Protein AF-A0A8S2EMP1-F1 (afdb_monomer)

Organism: NCBI:txid1234261

Foldseek 3Di:
DVVVCVLCVLLVVLQVLLVVLLLLLLLLLLVLLVVAPQPDAADPDPVCVVPVDPPPVCVLVVLLVVLVVVVVVVCVVCVPCNSVLSSQLSNLLSVLSNVSSVCSNVDHGHQNDPPDDWPQPDDSSVSSVCVSVPNTDGRSRDDDDSSVSNSVSSVVSVVVPD

Mean predicted aligned error: 8.49 Å

InterPro domains:
  IPR045221 Sphingomyelin synthase-like [PTHR21290] (8-156)

Sequence (162 aa):
MLIHVQKYLPLALSFVFFLVTLYINSLVQVIADRHSPNQLPPLPDIGHKILPYWTYFPINNYILFIIFISVIVRYIFQSNIRLIVFRRWFFIQGLMFCMRSISIYITALSIPLPGCNTTALGSPEVEAFYIMITVHSTCGDVMFSGHTVTSMSLIFSRLFET

Nearest PDB structures (foldseek):
  8xmj-assembly1_B  TM=2.804E-01  e=5.613E+00  Homo sapiens

pLDDT: mean 78.38, std 9.84, range [45.69, 94.75]

Solvent-accessible surface area (backbone atoms only — not comparable to full-atom values): 9150 Å² total; per-residue (Å²): 112,67,73,60,50,65,67,47,47,62,36,52,52,21,45,52,46,21,54,52,25,43,43,51,29,26,34,39,34,52,52,32,37,72,68,31,51,87,84,50,74,50,76,94,43,70,64,50,72,76,48,77,76,84,75,74,66,65,58,61,56,52,51,47,48,56,52,51,52,54,50,53,54,47,58,69,74,42,73,92,51,50,69,61,53,51,25,50,37,29,40,46,40,18,51,50,30,44,54,46,30,53,50,47,68,74,48,88,53,44,56,73,58,91,85,70,75,62,63,66,80,70,58,58,74,60,37,11,52,36,35,61,72,66,75,40,53,70,55,39,66,77,87,74,55,74,65,54,51,55,50,48,30,56,53,54,60,56,67,79,73,118

Structure (mmCIF, N/CA/C/O backbone):
data_AF-A0A8S2EMP1-F1
#
_entry.id   AF-A0A8S2EMP1-F1
#
loop_
_atom_site.group_PDB
_atom_site.id
_atom_site.type_symbol
_atom_site.label_atom_id
_atom_site.label_alt_id
_atom_site.label_comp_id
_atom_site.label_asym_id
_atom_site.label_entity_id
_atom_site.label_seq_id
_atom_site.pdbx_PDB_ins_code
_atom_site.Cartn_x
_atom_site.Cartn_y
_atom_site.Cartn_z
_atom_site.occupancy
_atom_site.B_iso_or_equiv
_atom_site.auth_seq_id
_atom_site.auth_comp_id
_atom_site.auth_asym_id
_atom_site.auth_atom_id
_atom_site.pdbx_PDB_model_num
ATOM 1 N N . MET A 1 1 ? -30.107 -9.883 15.421 1.00 59.50 1 MET A N 1
ATOM 2 C CA . MET A 1 1 ? -29.216 -10.291 14.309 1.00 59.50 1 MET A CA 1
ATOM 3 C C . MET A 1 1 ? -28.866 -9.117 13.387 1.00 59.50 1 MET A C 1
ATOM 5 O O . MET A 1 1 ? -27.686 -8.832 13.235 1.00 59.50 1 MET A O 1
ATOM 9 N N . LEU A 1 2 ? -29.848 -8.365 12.868 1.00 66.75 2 LEU A N 1
ATOM 10 C CA . LEU A 1 2 ? -29.627 -7.221 11.957 1.00 66.75 2 LEU A CA 1
ATOM 11 C C . LEU A 1 2 ? -28.702 -6.112 12.508 1.00 66.75 2 LEU A C 1
ATOM 13 O O . LEU A 1 2 ? -27.831 -5.630 11.792 1.00 66.75 2 LEU A O 1
ATOM 17 N N . ILE A 1 3 ? -28.810 -5.784 13.801 1.00 66.69 3 ILE A N 1
ATOM 18 C CA . ILE A 1 3 ? -27.988 -4.744 14.454 1.00 66.69 3 ILE A CA 1
ATOM 19 C C . ILE A 1 3 ? -26.499 -5.141 14.513 1.00 66.69 3 ILE A C 1
ATOM 21 O O . ILE A 1 3 ? -25.613 -4.298 14.390 1.00 66.69 3 ILE A O 1
ATOM 25 N N . HIS A 1 4 ? -26.198 -6.436 14.668 1.00 65.62 4 HIS A N 1
ATOM 26 C CA . HIS A 1 4 ? -24.818 -6.931 14.617 1.00 65.62 4 HIS A CA 1
ATOM 27 C C . HIS A 1 4 ? -24.263 -6.874 13.193 1.00 65.62 4 HIS A C 1
ATOM 29 O O . HIS A 1 4 ? -23.147 -6.401 13.001 1.00 65.62 4 HIS A O 1
ATOM 35 N N . VAL A 1 5 ? -25.054 -7.268 12.191 1.00 70.81 5 VAL A N 1
ATOM 36 C CA . VAL A 1 5 ? -24.644 -7.208 10.780 1.00 70.81 5 VAL A CA 1
ATOM 37 C C . VAL A 1 5 ? -24.333 -5.768 10.355 1.00 70.81 5 VAL A C 1
ATOM 39 O O . VAL A 1 5 ? -23.273 -5.525 9.786 1.00 70.81 5 VAL A O 1
ATOM 42 N N . GLN A 1 6 ? -25.168 -4.788 10.721 1.00 74.62 6 GLN A N 1
ATOM 43 C CA . GLN A 1 6 ? -24.912 -3.367 10.434 1.00 74.62 6 GLN A CA 1
ATOM 44 C C . GLN A 1 6 ? -23.621 -2.829 11.072 1.00 74.62 6 GLN A C 1
ATOM 46 O O . GLN A 1 6 ? -22.991 -1.932 10.513 1.00 74.62 6 GLN A O 1
ATOM 51 N N . LYS A 1 7 ? -23.193 -3.378 12.216 1.00 77.12 7 LYS A N 1
ATOM 52 C CA . LYS A 1 7 ? -21.963 -2.955 12.899 1.00 77.12 7 LYS A CA 1
ATOM 53 C C . LYS A 1 7 ? -20.695 -3.422 12.173 1.00 77.12 7 LYS A C 1
ATOM 55 O O . LYS A 1 7 ? -19.718 -2.677 12.131 1.00 77.12 7 LYS A O 1
ATOM 60 N N . TYR A 1 8 ? -20.706 -4.629 11.600 1.00 82.62 8 TYR A N 1
ATOM 61 C CA . TYR A 1 8 ? -19.538 -5.226 10.931 1.00 82.62 8 TYR A CA 1
ATOM 62 C C . TYR A 1 8 ? -19.508 -5.003 9.416 1.00 82.62 8 TYR A C 1
ATOM 64 O O . TYR A 1 8 ? -18.430 -5.005 8.827 1.00 82.62 8 TYR A O 1
ATOM 72 N N . LEU A 1 9 ? -20.656 -4.748 8.786 1.00 87.06 9 LEU A N 1
ATOM 73 C CA . LEU A 1 9 ? -20.754 -4.472 7.353 1.00 87.06 9 LEU A CA 1
ATOM 74 C C . LEU A 1 9 ? -19.778 -3.386 6.853 1.00 87.06 9 LEU A C 1
ATOM 76 O O . LEU A 1 9 ? -19.049 -3.653 5.900 1.00 87.06 9 LEU A O 1
ATOM 80 N N . PRO A 1 10 ? -19.677 -2.193 7.473 1.00 87.06 10 PRO A N 1
ATOM 81 C CA . PRO A 1 10 ? -18.774 -1.163 6.968 1.00 87.06 10 PRO A CA 1
ATOM 82 C C . PRO A 1 10 ? -17.295 -1.540 7.137 1.00 87.06 10 PRO A C 1
ATOM 84 O O . PRO A 1 10 ? -16.469 -1.105 6.346 1.00 87.06 10 PRO A O 1
ATOM 87 N N . LEU A 1 11 ? -16.953 -2.369 8.130 1.00 88.19 11 LEU A N 1
ATOM 88 C CA . LEU A 1 11 ? -15.602 -2.916 8.271 1.00 88.19 11 LEU A CA 1
ATOM 89 C C . LEU A 1 11 ? -15.289 -3.895 7.134 1.00 88.19 11 LEU A C 1
ATOM 91 O O . LEU A 1 11 ? -14.230 -3.787 6.523 1.00 88.19 11 LEU A O 1
ATOM 95 N N . ALA A 1 12 ? -16.215 -4.809 6.832 1.00 89.50 12 ALA A N 1
ATOM 96 C CA . ALA A 1 12 ? -16.061 -5.763 5.738 1.00 89.50 12 ALA A CA 1
ATOM 97 C C . ALA A 1 12 ? -15.906 -5.046 4.387 1.00 89.50 12 ALA A C 1
ATOM 99 O O . ALA A 1 12 ? -15.013 -5.384 3.617 1.00 89.50 12 ALA A O 1
ATOM 100 N N . LEU A 1 13 ? -16.704 -4.003 4.134 1.00 92.25 13 LEU A N 1
ATOM 101 C CA . LEU A 1 13 ? -16.591 -3.188 2.922 1.00 92.25 13 LEU A CA 1
ATOM 102 C C . LEU A 1 13 ? -15.232 -2.484 2.820 1.00 92.25 13 LEU A C 1
ATOM 104 O O . LEU A 1 13 ? -14.595 -2.549 1.772 1.00 92.25 13 LEU A O 1
ATOM 108 N N . SER A 1 14 ? -14.754 -1.850 3.898 1.00 91.12 14 SER A N 1
ATOM 109 C CA . SER A 1 14 ? -13.428 -1.216 3.902 1.00 91.12 14 SER A CA 1
ATOM 110 C C . SER A 1 14 ? -12.298 -2.228 3.709 1.00 91.12 14 SER A C 1
ATOM 112 O O . SER A 1 14 ? -11.322 -1.921 3.032 1.00 91.12 14 SER A O 1
ATOM 114 N N . PHE A 1 15 ? -12.432 -3.434 4.263 1.00 91.44 15 PHE A N 1
ATOM 115 C CA . PHE A 1 15 ? -11.457 -4.505 4.085 1.00 91.44 15 PHE A CA 1
ATOM 116 C C . PHE A 1 15 ? -11.421 -5.028 2.644 1.00 91.44 15 PHE A C 1
ATOM 118 O O . PHE A 1 15 ? -10.346 -5.155 2.067 1.00 91.44 15 PHE A O 1
ATOM 125 N N . VAL A 1 16 ? -12.583 -5.265 2.029 1.00 94.12 16 VAL A N 1
ATOM 126 C CA . VAL A 1 16 ? -12.668 -5.662 0.613 1.00 94.12 16 VAL A CA 1
ATOM 127 C C . VAL A 1 16 ? -12.098 -4.566 -0.286 1.00 94.12 16 VAL A C 1
ATOM 129 O O . VAL A 1 16 ? -11.306 -4.864 -1.174 1.00 94.12 16 VAL A O 1
ATOM 132 N N . PHE A 1 17 ? -12.432 -3.298 -0.028 1.00 94.25 17 PHE A N 1
ATOM 133 C CA . PHE A 1 17 ? -11.862 -2.162 -0.755 1.00 94.25 17 PHE A CA 1
ATOM 134 C C . PHE A 1 17 ? -10.330 -2.139 -0.666 1.00 94.25 17 PHE A C 1
ATOM 136 O O . PHE A 1 17 ? -9.647 -2.024 -1.684 1.00 94.25 17 PHE A O 1
ATOM 143 N N . PHE A 1 18 ? -9.785 -2.320 0.537 1.00 93.12 18 PHE A N 1
ATOM 144 C CA . PHE A 1 18 ? -8.349 -2.449 0.748 1.00 93.12 18 PHE A CA 1
ATOM 145 C C . PHE A 1 18 ? -7.739 -3.595 -0.076 1.00 93.12 18 PHE A C 1
ATOM 147 O O . PHE A 1 18 ? -6.785 -3.357 -0.806 1.00 93.12 18 PHE A O 1
ATOM 154 N N . LEU A 1 19 ? -8.302 -4.806 -0.030 1.00 93.69 19 LEU A N 1
ATOM 155 C CA . LEU A 1 19 ? -7.773 -5.945 -0.792 1.00 93.69 19 LEU A CA 1
ATOM 156 C C . LEU A 1 19 ? -7.807 -5.712 -2.307 1.00 93.69 19 LEU A C 1
ATOM 158 O O . LEU A 1 19 ? -6.837 -6.011 -2.999 1.00 93.69 19 LEU A O 1
ATOM 162 N N . VAL A 1 20 ? -8.902 -5.148 -2.821 1.00 94.75 20 VAL A N 1
ATOM 163 C CA . VAL A 1 20 ? -9.045 -4.842 -4.251 1.00 94.75 20 VAL A CA 1
ATOM 164 C C . VAL A 1 20 ? -8.008 -3.810 -4.687 1.00 94.75 20 VAL A C 1
ATOM 166 O O . VAL A 1 20 ? -7.295 -4.027 -5.663 1.00 94.75 20 VAL A O 1
ATOM 169 N N . THR A 1 21 ? -7.884 -2.702 -3.953 1.00 93.69 21 THR A N 1
ATOM 170 C CA . THR A 1 21 ? -6.893 -1.656 -4.265 1.00 93.69 21 THR A CA 1
ATOM 171 C C . THR A 1 21 ? -5.456 -2.147 -4.114 1.00 93.69 21 THR A C 1
ATOM 173 O O . THR A 1 21 ? -4.607 -1.767 -4.914 1.00 93.69 21 THR A O 1
ATOM 176 N N . LEU A 1 22 ? -5.181 -3.030 -3.151 1.00 91.56 22 LEU A N 1
ATOM 177 C CA . LEU A 1 22 ? -3.875 -3.656 -2.980 1.00 91.56 22 LEU A CA 1
ATOM 178 C C . LEU A 1 22 ? -3.519 -4.547 -4.179 1.00 91.56 22 LEU A C 1
ATOM 180 O O . LEU A 1 22 ? -2.409 -4.454 -4.695 1.00 91.56 22 LEU A O 1
ATOM 184 N N . TYR A 1 23 ? -4.463 -5.359 -4.658 1.00 92.94 23 TYR A N 1
ATOM 185 C CA . TYR A 1 23 ? -4.260 -6.187 -5.846 1.00 92.94 23 TYR A CA 1
ATOM 186 C C . TYR A 1 23 ? -4.052 -5.343 -7.112 1.00 92.94 23 TYR A C 1
ATOM 188 O O . TYR A 1 23 ? -3.106 -5.588 -7.859 1.00 92.94 23 TYR A O 1
ATOM 196 N N . ILE A 1 24 ? -4.878 -4.309 -7.325 1.00 92.69 24 ILE A N 1
ATOM 197 C CA . ILE A 1 24 ? -4.704 -3.355 -8.436 1.00 92.69 24 ILE A CA 1
ATOM 198 C C . ILE A 1 24 ? -3.321 -2.705 -8.363 1.00 92.69 24 ILE A C 1
ATOM 200 O O . ILE A 1 24 ? -2.623 -2.620 -9.369 1.00 92.69 24 ILE A O 1
ATOM 204 N N . ASN A 1 25 ? -2.892 -2.301 -7.170 1.00 91.31 25 ASN A N 1
ATOM 205 C CA . ASN A 1 25 ? -1.576 -1.721 -6.973 1.00 91.31 25 ASN A CA 1
ATOM 206 C C . ASN A 1 25 ? -0.448 -2.697 -7.338 1.00 91.31 25 ASN A C 1
ATOM 208 O O . ASN A 1 25 ? 0.526 -2.299 -7.970 1.00 91.31 25 ASN A O 1
ATOM 212 N N . SER A 1 26 ? -0.558 -3.975 -6.975 1.00 89.56 26 SER A N 1
ATOM 213 C CA . SER A 1 26 ? 0.412 -4.997 -7.388 1.00 89.56 26 SER A CA 1
ATOM 214 C C . SER A 1 26 ? 0.407 -5.236 -8.900 1.00 89.56 26 SER A C 1
ATOM 216 O O . SER A 1 26 ? 1.473 -5.350 -9.496 1.00 89.56 26 SER A O 1
ATOM 218 N N . LEU A 1 27 ? -0.763 -5.246 -9.544 1.00 91.12 27 LEU A N 1
ATOM 219 C CA . LEU A 1 27 ? -0.871 -5.350 -11.004 1.00 91.12 27 LEU A CA 1
ATOM 220 C C . LEU A 1 27 ? -0.164 -4.195 -11.707 1.00 91.12 27 LEU A C 1
ATOM 222 O O . LEU A 1 27 ? 0.629 -4.414 -12.620 1.00 91.12 27 LEU A O 1
ATOM 226 N N . VAL A 1 28 ? -0.434 -2.965 -11.273 1.00 89.81 28 VAL A N 1
ATOM 227 C CA . VAL A 1 28 ? 0.167 -1.774 -11.874 1.00 89.81 28 VAL A CA 1
ATOM 228 C C . VAL A 1 28 ? 1.687 -1.776 -11.693 1.00 89.81 28 VAL A C 1
ATOM 230 O O . VAL A 1 28 ? 2.392 -1.411 -12.628 1.00 89.81 28 VAL A O 1
ATOM 233 N N . GLN A 1 29 ? 2.207 -2.263 -10.561 1.00 88.56 29 GLN A N 1
ATOM 234 C CA . GLN A 1 29 ? 3.651 -2.441 -10.363 1.00 88.56 29 GLN A CA 1
ATOM 235 C C . GLN A 1 29 ? 4.269 -3.403 -11.387 1.00 88.56 29 GLN A C 1
ATOM 237 O O . GLN A 1 29 ? 5.290 -3.072 -11.982 1.00 88.56 29 GLN A O 1
ATOM 242 N N . VAL A 1 30 ? 3.637 -4.554 -11.651 1.00 88.75 30 VAL A N 1
ATOM 243 C CA . VAL A 1 30 ? 4.110 -5.506 -12.678 1.00 88.75 30 VAL A CA 1
ATOM 244 C C . VAL A 1 30 ? 4.069 -4.882 -14.071 1.00 88.75 30 VAL A C 1
ATOM 246 O O . VAL A 1 30 ? 4.991 -5.056 -14.867 1.00 88.75 30 VAL A O 1
AT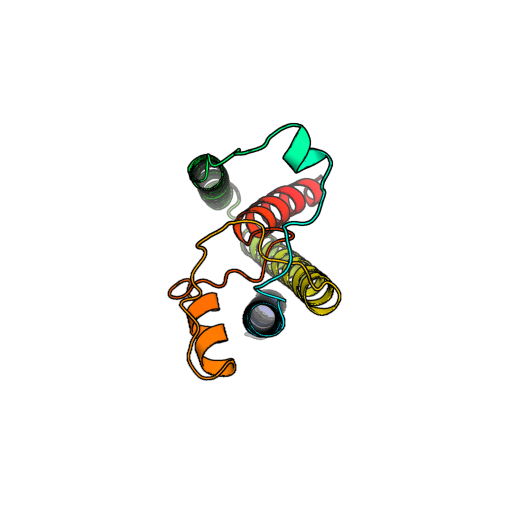OM 249 N N . ILE A 1 31 ? 2.999 -4.151 -14.384 1.00 87.56 31 ILE A N 1
ATOM 250 C CA . ILE A 1 31 ? 2.852 -3.483 -15.681 1.00 87.56 31 ILE A CA 1
ATOM 251 C C . ILE A 1 31 ? 3.943 -2.421 -15.856 1.00 87.56 31 ILE A C 1
ATOM 253 O O . ILE A 1 31 ? 4.567 -2.374 -16.916 1.00 87.56 31 ILE A O 1
ATOM 257 N N . ALA A 1 32 ? 4.190 -1.607 -14.829 1.00 85.19 32 ALA A N 1
ATOM 258 C CA . ALA A 1 32 ? 5.211 -0.567 -14.843 1.00 85.19 32 ALA A CA 1
ATOM 259 C C . ALA A 1 32 ? 6.626 -1.144 -14.954 1.00 85.19 32 ALA A C 1
ATOM 261 O O . ALA A 1 32 ? 7.424 -0.635 -15.730 1.00 85.19 32 ALA A O 1
ATOM 262 N N . ASP A 1 33 ? 6.915 -2.246 -14.259 1.00 83.50 33 ASP A N 1
ATOM 263 C CA . ASP A 1 33 ? 8.186 -2.974 -14.355 1.00 83.50 33 ASP A CA 1
ATOM 264 C C . ASP A 1 33 ? 8.480 -3.437 -15.790 1.00 83.50 33 ASP A C 1
ATOM 266 O O . ASP A 1 33 ? 9.595 -3.286 -16.279 1.00 83.50 33 ASP A O 1
ATOM 270 N N . ARG A 1 34 ? 7.458 -3.908 -16.515 1.00 82.81 34 ARG A N 1
ATOM 271 C CA . ARG A 1 34 ? 7.594 -4.342 -17.918 1.00 82.81 34 ARG A CA 1
ATOM 272 C C . ARG A 1 34 ? 7.708 -3.202 -18.917 1.00 82.81 34 ARG A C 1
ATOM 274 O O . ARG A 1 34 ? 8.351 -3.365 -19.949 1.00 82.81 34 ARG A O 1
ATOM 281 N N . HIS A 1 35 ? 7.040 -2.085 -18.644 1.00 79.81 35 HIS A N 1
ATOM 282 C CA . HIS A 1 35 ? 7.094 -0.897 -19.496 1.00 79.81 35 HIS A CA 1
ATOM 283 C C . HIS A 1 35 ? 8.290 0.002 -19.169 1.00 79.81 35 HIS A C 1
ATOM 285 O O . HIS A 1 35 ? 8.548 0.950 -19.913 1.00 79.81 35 HIS A O 1
ATOM 291 N N . SER A 1 36 ? 9.017 -0.269 -18.079 1.00 72.25 36 SER A N 1
ATOM 292 C CA . SER A 1 36 ? 10.154 0.551 -17.685 1.00 72.25 36 SER A CA 1
ATOM 293 C C . SER A 1 36 ? 11.264 0.452 -18.740 1.00 72.25 36 SER A C 1
ATOM 295 O O . SER A 1 36 ? 11.658 -0.644 -19.155 1.00 72.25 36 SER A O 1
ATOM 297 N N . PRO A 1 37 ? 11.790 1.592 -19.211 1.00 64.12 37 PRO A N 1
ATOM 298 C CA . PRO A 1 37 ? 12.900 1.612 -20.147 1.00 64.12 37 PRO A CA 1
ATOM 299 C C . PRO A 1 37 ? 14.196 1.223 -19.419 1.00 64.12 37 PRO A C 1
ATOM 301 O O . PRO A 1 37 ? 14.944 2.074 -18.941 1.00 64.12 37 PRO A O 1
ATOM 304 N N . ASN A 1 38 ? 14.485 -0.080 -19.378 1.00 62.16 38 ASN A N 1
ATOM 305 C CA . ASN A 1 38 ? 15.625 -0.697 -18.675 1.00 62.16 38 ASN A CA 1
ATOM 306 C C . ASN A 1 38 ? 17.022 -0.224 -19.133 1.00 62.16 38 ASN A C 1
ATOM 308 O O . ASN A 1 38 ? 18.030 -0.656 -18.583 1.00 62.16 38 ASN A O 1
ATOM 312 N N . GLN A 1 39 ? 17.100 0.623 -20.162 1.00 61.91 39 GLN A N 1
ATOM 313 C CA . GLN A 1 39 ? 18.346 1.047 -20.808 1.00 61.91 39 GLN A CA 1
ATOM 314 C C . GLN A 1 39 ? 18.603 2.556 -20.710 1.00 61.91 39 GLN A C 1
ATOM 316 O O . GLN A 1 39 ? 19.592 3.043 -21.259 1.00 61.91 39 GLN A O 1
ATOM 321 N N . LEU A 1 40 ? 17.728 3.312 -20.040 1.00 67.12 40 LEU A N 1
ATOM 322 C CA . LEU A 1 40 ? 17.937 4.744 -19.844 1.00 67.12 40 LEU A CA 1
ATOM 323 C C . LEU A 1 40 ? 18.794 5.002 -18.599 1.00 67.12 40 LEU A C 1
ATOM 325 O O . LEU A 1 40 ? 18.642 4.298 -17.598 1.00 67.12 40 LEU A O 1
ATOM 329 N N . PRO A 1 41 ? 19.671 6.024 -18.629 1.00 69.94 41 PRO A N 1
ATOM 330 C CA . PRO A 1 41 ? 20.367 6.459 -17.428 1.00 69.94 41 PRO A CA 1
ATOM 331 C C . PRO A 1 41 ? 19.357 6.860 -16.334 1.00 69.94 41 PRO A C 1
ATOM 333 O O . PRO A 1 41 ? 18.225 7.260 -16.647 1.00 69.94 41 PRO A O 1
ATOM 336 N N . PRO A 1 42 ? 19.744 6.757 -15.050 1.00 70.25 42 PRO A N 1
ATOM 337 C CA . PRO A 1 42 ? 18.905 7.210 -13.951 1.00 70.25 42 PRO A CA 1
ATOM 338 C C . PRO A 1 42 ? 18.569 8.690 -14.132 1.00 70.25 42 PRO A C 1
ATOM 340 O O . PRO A 1 42 ? 19.369 9.469 -14.667 1.00 70.25 42 PRO A O 1
ATOM 343 N N . LEU A 1 43 ? 17.369 9.069 -13.699 1.00 71.25 43 LEU A N 1
ATOM 344 C CA . LEU A 1 43 ? 16.899 10.440 -13.822 1.00 71.25 43 LEU A CA 1
ATOM 345 C C . LEU A 1 43 ? 17.885 11.385 -13.104 1.00 71.25 43 LEU A C 1
ATOM 347 O O . LEU A 1 43 ? 18.362 11.048 -12.015 1.00 71.25 43 LEU A O 1
ATOM 351 N N . PRO A 1 44 ? 18.259 12.537 -13.702 1.00 75.06 44 PRO A N 1
ATOM 352 C CA . PRO A 1 44 ? 19.235 13.456 -13.121 1.00 75.06 44 PRO A CA 1
ATOM 353 C C . PRO A 1 44 ? 18.626 14.234 -11.945 1.00 75.06 44 PRO A C 1
ATOM 355 O O . PRO A 1 44 ? 18.458 15.453 -11.993 1.00 75.06 44 PRO A O 1
ATOM 358 N N . ASP A 1 45 ? 18.311 13.521 -10.872 1.00 75.62 45 ASP A N 1
ATOM 359 C CA . ASP A 1 45 ? 17.676 14.059 -9.684 1.00 75.62 45 ASP A CA 1
ATOM 360 C C . ASP A 1 45 ? 18.693 14.798 -8.816 1.00 75.62 45 ASP A C 1
ATOM 362 O O . ASP A 1 45 ? 19.780 14.303 -8.505 1.00 75.62 45 ASP A O 1
ATOM 366 N N . ILE A 1 46 ? 18.320 15.997 -8.362 1.00 81.94 46 ILE A N 1
ATOM 367 C CA . ILE A 1 46 ? 19.127 16.804 -7.431 1.00 81.94 46 ILE A CA 1
ATOM 368 C C . ILE A 1 46 ? 19.421 16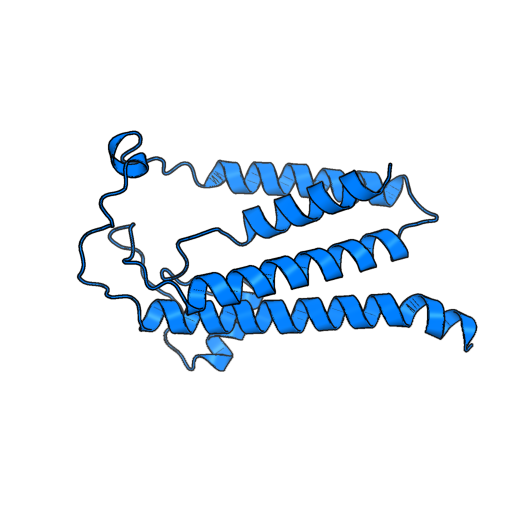.002 -6.156 1.00 81.94 46 ILE A C 1
ATOM 370 O O . ILE A 1 46 ? 20.537 16.047 -5.643 1.00 81.94 46 ILE A O 1
ATOM 374 N N . GLY A 1 47 ? 18.446 15.214 -5.687 1.00 74.06 47 GLY A N 1
ATOM 375 C CA . GLY A 1 47 ? 18.618 14.323 -4.542 1.00 74.06 47 GLY A CA 1
ATOM 376 C C . GLY A 1 47 ? 19.747 13.311 -4.747 1.00 74.06 47 GLY A C 1
ATOM 377 O O . GLY A 1 47 ? 20.576 13.149 -3.857 1.00 74.06 47 GLY A O 1
ATOM 378 N N . HIS A 1 48 ? 19.849 12.709 -5.935 1.00 70.88 48 HIS A N 1
ATOM 379 C CA . HIS A 1 48 ? 20.906 11.746 -6.252 1.00 70.88 48 HIS A CA 1
ATOM 380 C C . HIS A 1 48 ? 22.290 12.409 -6.366 1.00 70.88 48 HIS A C 1
ATOM 382 O O . HIS A 1 48 ? 23.306 11.786 -6.080 1.00 70.88 48 HIS A O 1
ATOM 388 N N . LYS A 1 49 ? 22.350 13.706 -6.700 1.00 75.75 49 LYS A N 1
ATOM 389 C CA . LYS A 1 49 ? 23.604 14.482 -6.659 1.00 75.75 49 LYS A CA 1
ATOM 390 C C . LYS A 1 49 ? 24.066 14.783 -5.232 1.00 75.75 49 LYS A C 1
ATOM 392 O O . LYS A 1 49 ? 25.266 14.807 -4.979 1.00 75.75 49 LYS A O 1
ATOM 397 N N . ILE A 1 50 ? 23.130 15.036 -4.316 1.00 80.19 50 ILE A N 1
ATOM 398 C CA . ILE A 1 50 ? 23.432 15.357 -2.911 1.00 80.19 50 ILE A CA 1
ATOM 399 C C . ILE A 1 50 ? 23.745 14.080 -2.115 1.00 80.19 50 ILE A C 1
ATOM 401 O O . ILE A 1 50 ? 24.640 14.084 -1.274 1.00 80.19 50 ILE A O 1
ATOM 405 N N . LEU A 1 51 ? 23.027 12.985 -2.384 1.00 73.69 51 LEU A N 1
ATOM 406 C CA . LEU A 1 51 ? 23.151 11.701 -1.691 1.00 73.69 51 LEU A CA 1
ATOM 407 C C . LEU A 1 51 ? 23.287 10.560 -2.716 1.00 73.69 51 LEU A C 1
ATOM 409 O O . LEU A 1 51 ? 22.298 9.894 -3.029 1.00 73.69 51 LEU A O 1
ATOM 413 N N . PRO A 1 52 ? 24.502 10.306 -3.236 1.00 65.81 52 PRO A N 1
ATOM 414 C CA . PRO A 1 52 ? 24.693 9.402 -4.370 1.00 65.81 52 PRO A CA 1
ATOM 415 C C . PRO A 1 52 ? 24.373 7.935 -4.054 1.00 65.81 52 PRO A C 1
ATOM 417 O O . PRO A 1 52 ? 23.923 7.214 -4.935 1.00 65.81 52 PRO A O 1
ATOM 420 N N . TYR A 1 53 ? 24.524 7.487 -2.800 1.00 64.19 53 TYR A N 1
ATOM 421 C CA . TYR A 1 53 ? 24.279 6.089 -2.419 1.00 64.19 53 TYR A CA 1
ATOM 422 C C . TYR A 1 53 ? 23.744 5.970 -0.987 1.00 64.19 53 TYR A C 1
ATOM 424 O O . TYR A 1 53 ? 24.418 5.465 -0.091 1.00 64.19 53 TYR A O 1
ATOM 432 N N . TRP A 1 54 ? 22.520 6.443 -0.738 1.00 63.22 54 TRP A N 1
ATOM 433 C CA . TRP A 1 54 ? 21.843 6.169 0.535 1.00 63.22 54 TRP A CA 1
ATOM 434 C C . TRP A 1 54 ? 21.190 4.780 0.505 1.00 63.22 54 TRP A C 1
ATOM 436 O O . TRP A 1 54 ? 20.000 4.630 0.245 1.00 63.22 54 TRP A O 1
ATOM 446 N N . THR A 1 55 ? 21.983 3.738 0.755 1.00 59.09 55 THR A N 1
ATOM 447 C CA . THR A 1 55 ? 21.562 2.325 0.673 1.00 59.09 55 THR A CA 1
ATOM 448 C C . THR A 1 55 ? 21.118 1.726 2.011 1.00 59.09 55 THR A C 1
ATOM 450 O O . THR A 1 55 ? 20.952 0.511 2.115 1.00 59.09 55 THR A O 1
ATOM 453 N N . TYR A 1 56 ? 20.888 2.545 3.048 1.00 56.12 56 TYR A N 1
ATOM 454 C CA . TYR A 1 56 ? 20.423 2.081 4.363 1.00 56.12 56 TYR A CA 1
ATOM 455 C C . TYR A 1 56 ? 18.942 1.641 4.335 1.00 56.12 56 TYR A C 1
ATOM 457 O O . TYR A 1 56 ? 18.058 2.246 4.939 1.00 56.12 56 TYR A O 1
ATOM 465 N N . PHE A 1 57 ? 18.692 0.509 3.678 1.00 62.19 57 PHE A N 1
ATOM 466 C CA . PHE A 1 57 ? 17.430 -0.227 3.651 1.00 62.19 57 PHE A CA 1
ATOM 467 C C . PHE A 1 57 ? 16.842 -0.600 5.026 1.00 62.19 57 PHE A C 1
ATOM 469 O O . PHE A 1 57 ? 15.615 -0.543 5.156 1.00 62.19 57 PHE A O 1
ATOM 476 N N . PRO A 1 58 ? 17.622 -0.958 6.074 1.00 69.38 58 PRO A N 1
ATOM 477 C CA . PRO A 1 58 ? 17.018 -1.508 7.288 1.00 69.38 58 PRO A CA 1
ATOM 478 C C . PRO A 1 58 ? 16.262 -0.468 8.123 1.00 69.38 58 PRO A C 1
ATOM 480 O O . PRO A 1 58 ? 15.429 -0.847 8.943 1.00 69.38 58 PRO A O 1
ATOM 483 N N . ILE A 1 59 ? 16.487 0.836 7.910 1.00 75.25 59 ILE A N 1
ATOM 484 C CA . ILE A 1 59 ? 15.829 1.884 8.704 1.00 75.25 59 ILE A CA 1
ATOM 485 C C . ILE A 1 59 ? 14.307 1.875 8.517 1.00 75.25 59 ILE A C 1
ATOM 487 O O . ILE A 1 59 ? 13.564 2.035 9.483 1.00 75.25 59 ILE A O 1
ATOM 491 N N . ASN A 1 60 ? 13.840 1.584 7.298 1.00 73.81 60 ASN A N 1
ATOM 492 C CA . ASN A 1 60 ? 12.415 1.471 6.992 1.00 73.81 60 ASN A CA 1
ATOM 493 C C . ASN A 1 60 ? 11.769 0.303 7.745 1.00 73.81 60 ASN A C 1
ATOM 495 O O . ASN A 1 60 ? 10.646 0.432 8.229 1.00 73.81 60 ASN A O 1
ATOM 499 N N . ASN A 1 61 ? 12.498 -0.805 7.906 1.00 77.56 61 ASN A N 1
ATOM 500 C CA . ASN A 1 61 ? 12.016 -1.972 8.642 1.00 77.56 61 ASN A CA 1
ATOM 501 C C . ASN A 1 61 ? 11.888 -1.663 10.139 1.00 77.56 61 ASN A C 1
ATOM 503 O O . ASN A 1 61 ? 10.884 -2.019 10.750 1.00 77.56 61 ASN A O 1
ATOM 507 N N . TYR A 1 62 ? 12.855 -0.945 10.723 1.00 81.81 62 TYR A N 1
ATOM 508 C CA . TYR A 1 62 ? 12.772 -0.505 12.120 1.00 81.81 62 TYR A CA 1
ATOM 509 C C . TYR A 1 62 ? 11.622 0.480 12.351 1.00 81.81 62 TYR A C 1
ATOM 511 O O . TYR A 1 62 ? 10.889 0.343 13.329 1.00 81.81 62 TYR A O 1
ATOM 519 N N . ILE A 1 63 ? 11.420 1.440 11.443 1.00 79.44 63 ILE A N 1
ATOM 520 C CA . ILE A 1 63 ? 10.295 2.383 11.516 1.00 79.44 63 ILE A CA 1
ATOM 521 C C . ILE A 1 63 ? 8.965 1.626 11.441 1.00 79.44 63 ILE A C 1
ATOM 523 O O . ILE A 1 63 ? 8.093 1.842 12.284 1.00 79.44 63 ILE A O 1
ATOM 527 N N . LEU A 1 64 ? 8.826 0.691 10.494 1.00 80.31 64 LEU A N 1
ATOM 528 C CA . LEU A 1 64 ? 7.632 -0.146 10.383 1.00 80.31 64 LEU A CA 1
ATOM 529 C C . LEU A 1 64 ? 7.401 -0.955 11.666 1.00 80.31 64 LEU A C 1
ATOM 531 O O . LEU A 1 64 ? 6.277 -1.008 12.158 1.00 80.31 64 LEU A O 1
ATOM 535 N N . PHE A 1 65 ? 8.457 -1.539 12.237 1.00 82.06 65 PHE A N 1
ATOM 536 C CA . PHE A 1 65 ? 8.378 -2.308 13.477 1.00 82.06 65 PHE A CA 1
ATOM 537 C C . PHE A 1 65 ? 7.903 -1.451 14.659 1.00 82.06 65 PHE A C 1
ATOM 539 O O . PHE A 1 65 ? 6.971 -1.836 15.363 1.00 82.06 65 PHE A O 1
ATOM 546 N N . ILE A 1 66 ? 8.472 -0.256 14.844 1.00 82.56 66 ILE A N 1
ATOM 547 C CA . ILE A 1 66 ? 8.055 0.690 15.894 1.00 82.56 66 ILE A CA 1
ATOM 548 C C . ILE A 1 66 ? 6.580 1.061 15.724 1.00 82.56 66 ILE A C 1
ATOM 550 O O . ILE A 1 66 ? 5.805 1.055 16.686 1.00 82.56 66 ILE A O 1
ATOM 554 N N . ILE A 1 67 ? 6.171 1.356 14.492 1.00 78.06 67 ILE A N 1
ATOM 555 C CA . ILE A 1 67 ? 4.788 1.702 14.181 1.00 78.06 67 ILE A CA 1
ATOM 556 C C . ILE A 1 67 ? 3.865 0.504 14.450 1.00 78.06 67 ILE A C 1
ATOM 558 O O . ILE A 1 67 ? 2.815 0.680 15.066 1.00 78.06 67 ILE A O 1
ATOM 562 N N . PHE A 1 68 ? 4.258 -0.715 14.092 1.00 79.44 68 PHE A N 1
ATOM 563 C CA . PHE A 1 68 ? 3.487 -1.927 14.361 1.00 79.44 68 PHE A CA 1
ATOM 564 C C . PHE A 1 68 ? 3.289 -2.176 15.865 1.00 79.44 68 PHE A C 1
ATOM 566 O O . PHE A 1 68 ? 2.158 -2.370 16.317 1.00 79.44 68 PHE A O 1
ATOM 573 N N . ILE A 1 69 ? 4.353 -2.064 16.667 1.00 81.38 69 ILE A N 1
ATOM 574 C CA . ILE A 1 69 ? 4.266 -2.145 18.135 1.00 81.38 69 ILE A CA 1
ATOM 575 C C . ILE A 1 69 ? 3.298 -1.092 18.675 1.00 81.38 69 ILE A C 1
ATOM 577 O O . ILE A 1 69 ? 2.455 -1.383 19.524 1.00 81.38 69 ILE A O 1
ATOM 581 N N . SER A 1 70 ? 3.354 0.125 18.138 1.00 74.88 70 SER A N 1
ATOM 582 C CA . SER A 1 70 ? 2.471 1.202 18.567 1.00 74.88 70 SER A CA 1
ATOM 583 C C . SER A 1 70 ? 0.982 0.922 18.289 1.00 74.88 70 SER A C 1
ATOM 585 O O . SER A 1 70 ? 0.125 1.363 19.055 1.00 74.88 70 SER A O 1
ATOM 587 N N . VAL A 1 71 ? 0.661 0.148 17.244 1.00 75.19 71 VAL A N 1
ATOM 588 C CA . VAL A 1 71 ? -0.706 -0.319 16.947 1.00 75.19 71 VAL A CA 1
ATOM 589 C C . VAL A 1 71 ? -1.156 -1.374 17.951 1.00 75.19 71 VAL A C 1
ATOM 591 O O . VAL A 1 71 ? -2.269 -1.276 18.468 1.00 75.19 71 VAL A O 1
ATOM 594 N N . ILE A 1 72 ? -0.296 -2.346 18.273 1.00 78.44 72 ILE A N 1
ATOM 595 C CA . ILE A 1 72 ? -0.592 -3.391 19.268 1.00 78.44 72 ILE A CA 1
ATOM 596 C C . ILE A 1 72 ? -0.889 -2.761 20.628 1.00 78.44 72 ILE A C 1
ATOM 598 O O . ILE A 1 72 ? -1.895 -3.079 21.261 1.00 78.44 72 ILE A O 1
ATOM 602 N N . VAL A 1 73 ? -0.046 -1.819 21.050 1.00 78.62 73 VAL A N 1
ATOM 603 C CA . VAL A 1 73 ? -0.230 -1.078 22.299 1.00 78.62 73 VAL A CA 1
ATOM 604 C C . VAL A 1 73 ? -1.603 -0.397 22.310 1.00 78.62 73 VAL A C 1
ATOM 606 O O . VAL A 1 73 ? -2.382 -0.584 23.243 1.00 78.62 73 VAL A O 1
ATOM 609 N N . ARG A 1 74 ? -1.975 0.318 21.241 1.00 69.50 74 ARG A N 1
ATOM 610 C CA . ARG A 1 74 ? -3.292 0.976 21.146 1.00 69.50 74 ARG A CA 1
ATOM 611 C C . ARG A 1 74 ? -4.459 -0.004 21.156 1.00 69.50 74 ARG A C 1
ATOM 613 O O . ARG A 1 74 ? -5.463 0.261 21.815 1.00 69.50 74 ARG A O 1
ATOM 620 N N . TYR A 1 75 ? -4.321 -1.142 20.484 1.00 73.06 75 TYR A N 1
ATOM 621 C CA . TYR A 1 75 ? -5.336 -2.191 20.476 1.00 73.06 75 TYR A CA 1
ATOM 622 C C . TYR A 1 75 ? -5.651 -2.709 21.889 1.00 73.06 75 TYR A C 1
ATOM 624 O O 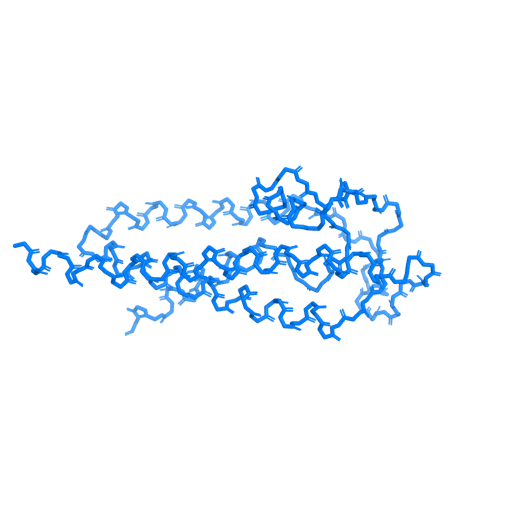. TYR A 1 75 ? -6.820 -2.944 22.229 1.00 73.06 75 TYR A O 1
ATOM 632 N N . ILE A 1 76 ? -4.618 -2.836 22.727 1.00 78.50 76 ILE A N 1
ATOM 633 C CA . ILE A 1 76 ? -4.751 -3.235 24.130 1.00 78.50 76 ILE A CA 1
ATOM 634 C C . ILE A 1 76 ? -5.503 -2.154 24.921 1.00 78.50 76 ILE A C 1
ATOM 636 O O . ILE A 1 76 ? -6.467 -2.482 25.611 1.00 78.50 76 ILE A O 1
ATOM 640 N N . PHE A 1 77 ? -5.138 -0.876 24.762 1.00 74.88 77 PHE A N 1
ATOM 641 C CA . PHE A 1 77 ? -5.703 0.228 25.550 1.00 74.88 77 PHE A CA 1
ATOM 642 C C . PHE A 1 77 ? -7.117 0.686 25.131 1.00 74.88 77 PHE A C 1
ATOM 644 O O . PHE A 1 77 ? -7.883 1.125 25.984 1.00 74.88 77 PHE A O 1
ATOM 651 N N . GLN A 1 78 ? -7.511 0.587 23.855 1.00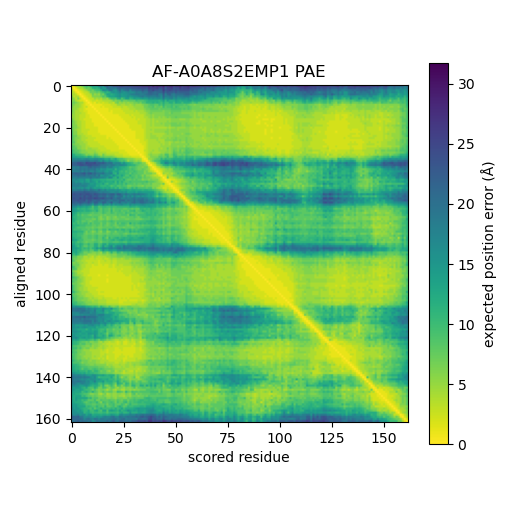 69.69 78 GLN A N 1
ATOM 652 C CA . GLN A 1 78 ? -8.797 1.114 23.354 1.00 69.69 78 GLN A CA 1
ATOM 653 C C . GLN A 1 78 ? -9.822 0.005 23.054 1.00 69.69 78 GLN A C 1
ATOM 655 O O . GLN A 1 78 ? -10.212 -0.199 21.905 1.00 69.69 78 GLN A O 1
ATOM 660 N N . SER A 1 79 ? -10.305 -0.706 24.081 1.00 66.88 79 SER A N 1
ATOM 661 C CA . SER A 1 79 ? -11.229 -1.849 23.921 1.00 66.88 79 SER A CA 1
ATOM 662 C C . SER A 1 79 ? -12.571 -1.520 23.254 1.00 66.88 79 SER A C 1
ATOM 664 O O . SER A 1 79 ? -13.100 -2.336 22.498 1.00 66.88 79 SER A O 1
ATOM 666 N N . ASN A 1 80 ? -13.090 -0.310 23.468 1.00 70.25 80 ASN A N 1
ATOM 667 C CA . ASN A 1 80 ? -14.444 0.065 23.056 1.00 70.25 80 ASN A CA 1
ATOM 668 C C . ASN A 1 80 ? -14.552 0.534 21.590 1.00 70.25 80 ASN A C 1
ATOM 670 O O . ASN A 1 80 ? -15.626 0.446 20.998 1.00 70.25 80 ASN A O 1
ATOM 674 N N . ILE A 1 81 ? -13.451 0.998 20.980 1.00 73.62 81 ILE A N 1
ATOM 675 C CA . ILE A 1 81 ? -13.447 1.665 19.655 1.00 73.62 81 ILE A CA 1
ATOM 676 C C . ILE A 1 81 ? -12.715 0.819 18.586 1.00 73.62 81 ILE A C 1
ATOM 678 O O . ILE A 1 81 ? -12.667 1.193 17.416 1.00 73.62 81 ILE A O 1
ATOM 682 N N . ARG A 1 82 ? -12.221 -0.383 18.939 1.00 77.50 82 ARG A N 1
ATOM 683 C CA . ARG A 1 82 ? -11.389 -1.262 18.081 1.00 77.50 82 ARG A CA 1
ATOM 684 C C . ARG A 1 82 ? -11.881 -1.377 16.634 1.00 77.50 82 ARG A C 1
ATOM 686 O O . ARG A 1 82 ? -11.117 -1.176 15.696 1.00 77.50 82 ARG A O 1
ATOM 693 N N . LEU A 1 83 ? -13.170 -1.655 16.444 1.00 76.69 83 LEU A N 1
ATOM 694 C CA . LEU A 1 83 ? -13.755 -1.865 15.112 1.00 76.69 83 LEU A CA 1
ATOM 695 C C . LEU A 1 83 ? -13.768 -0.594 14.250 1.00 76.69 83 LEU A C 1
ATOM 697 O O . LEU A 1 83 ? -13.622 -0.671 13.032 1.00 76.69 83 LEU A O 1
ATOM 701 N N . ILE A 1 84 ? -13.925 0.576 14.871 1.00 80.38 84 ILE A N 1
ATOM 702 C CA . ILE A 1 84 ? -13.945 1.864 14.168 1.00 80.38 84 ILE A CA 1
ATOM 703 C C . ILE A 1 84 ? -12.534 2.217 13.691 1.00 80.38 84 ILE A C 1
ATOM 705 O O . ILE A 1 84 ? -12.381 2.667 12.554 1.00 80.38 84 ILE A O 1
ATOM 709 N N . VAL A 1 85 ? -11.519 1.958 14.522 1.00 79.50 85 VAL A N 1
ATOM 710 C CA . VAL A 1 85 ? -10.105 2.170 14.176 1.00 79.50 85 VAL A CA 1
ATOM 711 C C . VAL A 1 85 ? -9.705 1.289 12.992 1.00 79.50 85 VAL A C 1
ATOM 713 O O . VAL A 1 85 ? -9.204 1.807 11.998 1.00 79.50 85 VAL A O 1
ATOM 716 N N . PHE A 1 86 ? -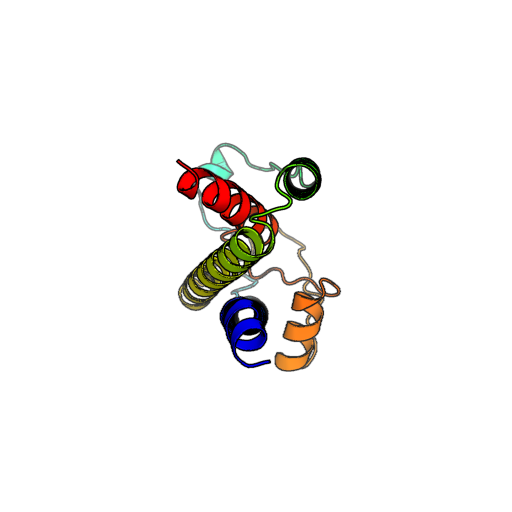10.013 -0.014 13.033 1.00 79.31 86 PHE A N 1
ATOM 717 C CA . PHE A 1 86 ? -9.698 -0.923 11.923 1.00 79.31 86 PHE A CA 1
ATOM 718 C C . PHE A 1 86 ? -10.380 -0.520 10.619 1.00 79.31 86 PHE A C 1
ATOM 720 O O . PHE A 1 86 ? -9.733 -0.477 9.576 1.00 79.31 86 PHE A O 1
ATOM 727 N N . ARG A 1 87 ? -11.668 -0.163 10.668 1.00 84.56 87 ARG A N 1
ATOM 728 C CA . ARG A 1 87 ? -12.392 0.304 9.480 1.00 84.56 87 ARG A CA 1
ATOM 729 C C . ARG A 1 87 ? -11.711 1.521 8.851 1.00 84.56 87 ARG A C 1
ATOM 731 O O . ARG A 1 87 ? -11.507 1.549 7.641 1.00 84.56 87 ARG A O 1
ATOM 738 N N . ARG A 1 88 ? -11.368 2.526 9.667 1.00 84.69 88 ARG A N 1
ATOM 739 C CA . ARG A 1 88 ? -10.688 3.746 9.202 1.00 84.69 88 ARG A CA 1
ATOM 740 C C . ARG A 1 88 ? -9.330 3.420 8.599 1.00 84.69 88 ARG A C 1
ATOM 742 O O . ARG A 1 88 ? -9.012 3.918 7.526 1.00 84.69 88 ARG A O 1
ATOM 749 N N . TRP A 1 89 ? -8.566 2.558 9.261 1.00 83.44 89 TRP A N 1
ATOM 750 C CA . TRP A 1 89 ? -7.256 2.156 8.780 1.00 83.44 89 TRP A CA 1
ATOM 751 C C . TRP A 1 89 ? -7.327 1.457 7.418 1.00 83.44 89 TRP A C 1
ATOM 753 O O . TRP A 1 89 ? -6.638 1.886 6.498 1.00 83.44 89 TRP A O 1
ATOM 763 N N . PHE A 1 90 ? -8.210 0.465 7.247 1.00 86.88 90 PHE A N 1
ATOM 764 C CA . PHE A 1 90 ? -8.392 -0.210 5.955 1.00 86.88 90 PHE A CA 1
ATOM 765 C C . PHE A 1 90 ? -8.826 0.755 4.849 1.00 86.88 90 PHE A C 1
ATOM 767 O O . PHE A 1 90 ? -8.311 0.688 3.736 1.00 86.88 90 PHE A O 1
ATOM 774 N N . PHE A 1 91 ? -9.730 1.690 5.152 1.00 88.12 91 PHE A N 1
ATOM 775 C CA . PHE A 1 91 ? -10.166 2.683 4.173 1.00 88.12 91 PHE A CA 1
ATOM 776 C C . PHE A 1 91 ? -9.028 3.620 3.741 1.00 88.12 91 PHE A C 1
ATOM 778 O O . PHE A 1 91 ? -8.818 3.814 2.545 1.00 88.12 91 PHE A O 1
ATOM 785 N N . ILE A 1 92 ? -8.263 4.163 4.696 1.00 87.56 92 ILE A N 1
ATOM 786 C CA . ILE A 1 92 ? -7.126 5.052 4.407 1.00 87.56 92 ILE A CA 1
ATOM 787 C C . ILE A 1 92 ? -6.035 4.295 3.641 1.00 87.56 92 ILE A C 1
ATOM 789 O O . ILE A 1 92 ? -5.489 4.826 2.678 1.00 87.56 92 ILE A O 1
ATOM 793 N N . GLN A 1 93 ? -5.744 3.051 4.026 1.00 87.81 93 GLN A N 1
ATOM 794 C CA . GLN A 1 93 ? -4.804 2.196 3.301 1.00 87.81 93 GLN A CA 1
ATOM 795 C C . GLN A 1 93 ? -5.233 1.992 1.851 1.00 87.81 93 GLN A C 1
ATOM 797 O O . GLN A 1 93 ? -4.443 2.228 0.940 1.00 87.81 93 GLN A O 1
ATOM 802 N N . GLY A 1 94 ? -6.494 1.613 1.624 1.00 89.12 94 GLY A N 1
ATOM 803 C CA . GLY A 1 94 ? -7.000 1.418 0.269 1.00 89.12 94 GLY A CA 1
ATOM 804 C C . GLY A 1 94 ? -6.960 2.698 -0.569 1.00 89.12 94 GLY A C 1
ATOM 805 O O . GLY A 1 94 ? -6.586 2.664 -1.739 1.00 89.12 94 GLY A O 1
ATOM 806 N N . LEU A 1 95 ? -7.250 3.855 0.037 1.00 90.88 95 LEU A N 1
ATOM 807 C CA . LEU A 1 95 ? -7.145 5.149 -0.638 1.00 90.88 95 LEU A CA 1
ATOM 808 C C . LEU A 1 95 ? -5.699 5.454 -1.056 1.00 90.88 95 LEU A C 1
ATOM 810 O O . LEU A 1 95 ? -5.462 5.847 -2.196 1.00 90.88 95 LEU A O 1
ATOM 814 N N . MET A 1 96 ? -4.730 5.222 -0.169 1.00 89.00 96 MET A N 1
ATOM 815 C CA . MET A 1 96 ? -3.312 5.431 -0.468 1.00 89.00 96 MET A CA 1
ATOM 816 C C . MET A 1 96 ? -2.808 4.482 -1.564 1.00 89.00 96 MET A C 1
ATOM 818 O O . MET A 1 96 ? -2.069 4.917 -2.445 1.00 89.00 96 MET A O 1
ATOM 822 N N . PHE A 1 97 ? -3.227 3.210 -1.561 1.00 89.25 97 PHE A N 1
ATOM 823 C CA . PHE A 1 97 ? -2.899 2.263 -2.635 1.00 89.25 97 PHE A CA 1
ATOM 824 C C . PHE A 1 97 ? -3.563 2.623 -3.968 1.00 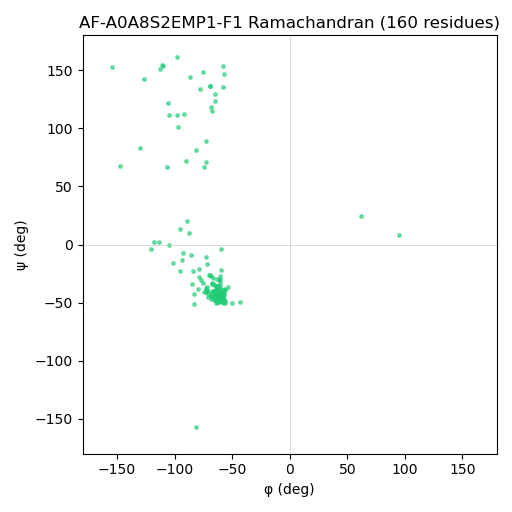89.25 97 PHE A C 1
ATOM 826 O O . PHE A 1 97 ? -2.956 2.445 -5.022 1.00 89.25 97 PHE A O 1
ATOM 833 N N . CYS A 1 98 ? -4.768 3.192 -3.943 1.00 90.69 98 CYS A N 1
ATOM 834 C CA . CYS A 1 98 ? -5.411 3.724 -5.141 1.00 90.69 98 CYS A CA 1
ATOM 835 C C . CYS A 1 98 ? -4.615 4.904 -5.723 1.00 90.69 98 CYS A C 1
ATOM 837 O O . CYS A 1 98 ? -4.252 4.884 -6.898 1.00 90.69 98 CYS A O 1
ATOM 839 N N . MET A 1 99 ? -4.257 5.889 -4.889 1.00 89.00 99 MET A N 1
ATOM 840 C CA . MET A 1 99 ? -3.422 7.021 -5.310 1.00 89.00 99 MET A CA 1
ATOM 841 C C . MET A 1 99 ? -2.067 6.549 -5.851 1.00 89.00 99 MET A C 1
ATOM 843 O O . MET A 1 99 ? -1.625 7.031 -6.889 1.00 89.00 99 MET A O 1
ATOM 847 N N . ARG A 1 100 ? -1.453 5.550 -5.207 1.00 88.00 100 ARG A N 1
ATOM 848 C CA . ARG A 1 100 ? -0.221 4.900 -5.674 1.00 88.00 100 ARG A CA 1
ATOM 849 C C . ARG A 1 100 ? -0.363 4.283 -7.051 1.00 88.00 100 ARG A C 1
ATOM 851 O O . ARG A 1 100 ? 0.469 4.538 -7.912 1.00 88.00 100 ARG A O 1
ATOM 858 N N . SER A 1 101 ? -1.424 3.512 -7.256 1.00 89.12 101 SER A N 1
ATOM 859 C CA . SER A 1 101 ? -1.705 2.870 -8.539 1.00 89.12 101 SER A CA 1
ATOM 860 C C . SER A 1 101 ? -1.815 3.917 -9.647 1.00 89.12 101 SER A C 1
ATOM 862 O O . SER A 1 101 ? -1.212 3.763 -10.702 1.00 89.12 101 SER A O 1
ATOM 864 N N . ILE A 1 102 ? -2.520 5.024 -9.389 1.00 89.62 102 ILE A N 1
ATOM 865 C CA . ILE A 1 102 ? -2.646 6.135 -10.341 1.00 89.62 102 ILE A CA 1
ATOM 866 C C . ILE A 1 102 ? -1.273 6.759 -10.634 1.00 89.62 102 ILE A C 1
ATOM 868 O O . ILE A 1 102 ? -0.931 6.962 -11.796 1.00 89.62 102 ILE A O 1
ATOM 872 N N . SER A 1 103 ? -0.462 7.029 -9.606 1.00 87.75 103 SER A N 1
ATOM 873 C CA . SER A 1 103 ? 0.875 7.610 -9.777 1.00 87.75 103 SER A CA 1
ATOM 874 C C . SER A 1 103 ? 1.817 6.714 -10.580 1.00 87.75 103 SER A C 1
ATOM 876 O O . SER A 1 103 ? 2.466 7.210 -11.497 1.00 87.75 103 SER A O 1
ATOM 878 N N . ILE A 1 104 ? 1.873 5.414 -10.274 1.00 87.31 104 ILE A N 1
ATOM 879 C CA . ILE A 1 104 ? 2.720 4.444 -10.986 1.00 87.31 104 ILE A CA 1
ATOM 880 C C . ILE A 1 104 ? 2.240 4.269 -12.430 1.00 87.31 104 ILE A C 1
ATOM 882 O O . ILE A 1 104 ? 3.054 4.203 -13.341 1.00 87.31 104 ILE A O 1
ATOM 886 N N . TYR A 1 105 ? 0.925 4.236 -12.663 1.00 84.69 105 TYR A N 1
ATOM 887 C CA . TYR A 1 105 ? 0.381 4.090 -14.013 1.00 84.69 105 TYR A CA 1
ATOM 888 C C . TYR A 1 105 ? 0.698 5.296 -14.908 1.00 84.69 105 TYR A C 1
ATOM 890 O O . TYR A 1 105 ? 1.016 5.134 -16.082 1.00 84.69 105 TYR A O 1
ATOM 898 N N . ILE A 1 106 ? 0.608 6.511 -14.360 1.00 84.69 106 ILE A N 1
ATOM 899 C CA . ILE A 1 106 ? 0.863 7.747 -15.115 1.00 84.69 106 ILE A CA 1
ATOM 900 C C . ILE A 1 106 ? 2.369 8.003 -15.280 1.00 84.69 106 ILE A C 1
ATOM 902 O O . ILE A 1 106 ? 2.783 8.631 -16.254 1.00 84.69 106 ILE A O 1
ATOM 906 N N . THR A 1 107 ? 3.195 7.531 -14.344 1.00 78.62 107 THR A N 1
ATOM 907 C CA . THR A 1 107 ? 4.624 7.855 -14.302 1.00 78.62 107 THR A CA 1
ATOM 908 C C . THR A 1 107 ? 5.474 6.679 -14.769 1.00 78.62 107 THR A C 1
ATOM 910 O O . THR A 1 107 ? 5.634 5.698 -14.051 1.00 78.62 107 THR A O 1
ATOM 913 N N . ALA A 1 108 ? 6.113 6.815 -15.930 1.00 67.75 108 ALA A N 1
ATOM 914 C CA . ALA A 1 108 ? 7.174 5.909 -16.358 1.00 67.75 108 ALA A CA 1
ATOM 915 C C . ALA A 1 108 ? 8.534 6.460 -15.902 1.00 67.75 108 ALA A C 1
ATOM 917 O O . ALA A 1 108 ? 8.977 7.498 -16.397 1.00 67.75 108 ALA A O 1
ATOM 918 N N . LEU A 1 109 ? 9.196 5.779 -14.965 1.00 70.25 109 LEU A N 1
ATOM 919 C CA . LEU A 1 109 ? 10.561 6.105 -14.545 1.00 70.25 109 LEU A CA 1
ATOM 920 C C . LEU A 1 109 ? 11.540 4.997 -14.953 1.00 70.25 109 LEU A C 1
ATOM 922 O O . LEU A 1 109 ? 11.173 3.822 -15.034 1.00 70.25 109 LEU A O 1
ATOM 926 N N . SER A 1 110 ? 12.794 5.388 -15.190 1.00 69.81 110 SER A N 1
ATOM 927 C CA . SER A 1 110 ? 13.911 4.456 -15.339 1.00 69.81 110 SER A CA 1
ATOM 928 C C . SER A 1 110 ? 14.326 3.897 -13.978 1.00 69.81 110 SER A C 1
ATOM 930 O O . SER A 1 110 ? 14.203 4.563 -12.948 1.00 69.81 110 SER A O 1
ATO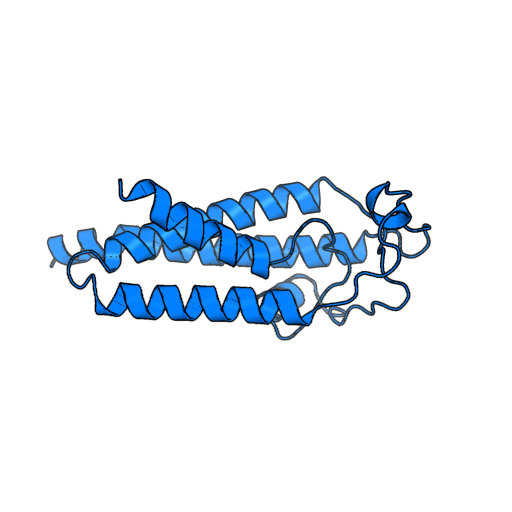M 932 N N . ILE A 1 111 ? 14.817 2.657 -13.973 1.00 71.19 111 ILE A N 1
ATOM 933 C CA . ILE A 1 111 ? 15.272 1.978 -12.758 1.00 71.19 111 ILE A CA 1
ATOM 934 C C . ILE A 1 111 ? 16.545 2.679 -12.249 1.00 71.19 111 ILE A C 1
ATOM 936 O O . ILE A 1 111 ? 17.558 2.680 -12.950 1.00 71.19 111 ILE A O 1
ATOM 940 N N . PRO A 1 112 ? 16.537 3.263 -11.035 1.00 63.75 112 PRO A N 1
ATOM 941 C CA . PRO A 1 112 ? 17.673 4.031 -10.534 1.00 63.75 112 PRO A CA 1
ATOM 942 C C . PRO A 1 112 ? 18.805 3.142 -10.001 1.00 63.75 112 PRO A C 1
ATOM 944 O O . PRO A 1 112 ? 19.941 3.598 -9.893 1.00 63.75 112 PRO A O 1
ATOM 947 N N . LEU A 1 113 ? 18.504 1.884 -9.647 1.00 66.88 113 LEU A N 1
ATOM 948 C CA . LEU A 1 113 ? 19.469 0.944 -9.079 1.00 66.88 113 LEU A CA 1
ATOM 949 C C . LEU A 1 113 ? 20.034 0.006 -10.163 1.00 66.88 113 LEU A C 1
ATOM 951 O O . LEU A 1 113 ? 19.308 -0.873 -10.642 1.00 66.88 113 LEU A O 1
ATOM 955 N N . PRO A 1 114 ? 21.325 0.124 -10.528 1.00 64.00 114 PRO A N 1
ATOM 956 C CA . PRO A 1 114 ? 21.949 -0.813 -11.453 1.00 64.00 114 PRO A CA 1
ATOM 957 C C . PRO A 1 114 ? 21.998 -2.214 -10.821 1.00 64.00 114 PRO A C 1
ATOM 959 O O . PRO A 1 114 ? 22.545 -2.393 -9.735 1.00 64.00 114 PRO A O 1
ATOM 962 N N . GLY A 1 115 ? 21.414 -3.209 -11.497 1.00 68.50 115 GLY A N 1
ATOM 963 C CA . GLY A 1 115 ? 21.397 -4.607 -11.041 1.00 68.50 115 GLY A CA 1
ATOM 964 C C . GLY A 1 115 ? 20.149 -5.046 -10.265 1.00 68.50 115 GLY A C 1
ATOM 965 O O . GLY A 1 115 ? 20.135 -6.159 -9.742 1.00 68.50 115 GLY A O 1
ATOM 966 N N . CYS A 1 116 ? 19.096 -4.224 -10.194 1.00 74.94 116 CYS A N 1
ATOM 967 C CA . CYS A 1 116 ? 17.798 -4.697 -9.710 1.00 74.94 116 CYS A CA 1
ATOM 968 C C . CYS A 1 116 ? 17.214 -5.701 -10.716 1.00 74.94 116 CYS A C 1
ATOM 970 O O . CYS A 1 116 ? 16.931 -5.334 -11.856 1.00 74.94 116 CYS A O 1
ATOM 972 N N . ASN A 1 117 ? 17.063 -6.963 -10.306 1.00 76.12 117 ASN A N 1
ATOM 973 C CA . ASN A 1 117 ? 16.477 -8.004 -11.144 1.00 76.12 117 ASN A CA 1
ATOM 974 C C . ASN A 1 117 ? 15.062 -8.326 -10.661 1.00 76.12 117 ASN A C 1
ATOM 976 O O . ASN A 1 117 ? 14.866 -8.702 -9.503 1.00 76.12 117 ASN A O 1
ATOM 980 N N . THR A 1 118 ? 14.085 -8.172 -11.550 1.00 79.94 118 THR A N 1
ATOM 981 C CA . THR A 1 118 ? 12.692 -8.505 -11.255 1.00 79.94 118 THR A CA 1
ATOM 982 C C . THR A 1 118 ? 12.534 -10.017 -11.125 1.00 79.94 118 THR A C 1
ATOM 984 O O . THR A 1 118 ? 13.087 -10.794 -11.904 1.00 79.94 118 THR A O 1
ATOM 987 N N . THR A 1 119 ? 11.782 -10.446 -10.115 1.00 80.94 119 THR A N 1
ATOM 988 C CA . THR A 1 119 ? 11.441 -11.870 -9.918 1.00 80.94 119 THR A CA 1
ATOM 989 C C . THR A 1 119 ? 10.108 -12.232 -10.576 1.00 80.94 119 THR A C 1
ATOM 991 O O . THR A 1 119 ? 9.768 -13.408 -10.678 1.00 80.94 119 THR A O 1
ATOM 994 N N . ALA A 1 120 ? 9.385 -11.227 -11.084 1.00 79.50 120 ALA A N 1
ATOM 995 C CA . ALA A 1 120 ? 8.048 -11.349 -11.645 1.00 79.50 120 ALA A CA 1
ATOM 996 C C . ALA A 1 120 ? 8.063 -11.642 -13.161 1.00 79.50 120 ALA A C 1
ATOM 998 O O . ALA A 1 120 ? 7.736 -10.786 -13.988 1.00 79.50 120 ALA A O 1
ATOM 999 N N . LEU A 1 121 ? 8.451 -12.866 -13.534 1.00 80.44 121 LEU A N 1
ATOM 1000 C CA . LEU A 1 121 ? 8.620 -13.290 -14.936 1.00 80.44 121 LEU A CA 1
ATOM 1001 C C . LEU A 1 121 ? 7.377 -13.974 -15.547 1.00 80.44 121 LEU A C 1
ATOM 1003 O O . LEU A 1 121 ? 7.327 -14.156 -16.763 1.00 80.44 121 LEU A O 1
ATOM 1007 N N . GLY A 1 122 ? 6.388 -14.368 -14.737 1.00 83.81 122 GLY A N 1
ATOM 1008 C CA . GLY A 1 122 ? 5.197 -15.107 -15.172 1.00 83.81 122 GLY A CA 1
ATOM 1009 C C . GLY A 1 122 ? 4.076 -14.254 -15.783 1.00 83.81 122 GLY A C 1
ATOM 1010 O O . GLY A 1 122 ? 4.284 -13.156 -16.292 1.00 83.81 122 GLY A O 1
ATOM 1011 N N . SER A 1 123 ? 2.837 -14.751 -15.756 1.00 87.62 123 SER A N 1
ATOM 1012 C CA . SER A 1 123 ? 1.649 -13.984 -16.169 1.00 87.62 123 SER A CA 1
ATOM 1013 C C . SER A 1 123 ? 1.348 -12.855 -15.168 1.00 87.62 123 SER A C 1
ATOM 1015 O O . SER A 1 123 ? 1.400 -13.102 -13.960 1.00 87.62 123 SER A O 1
ATOM 1017 N N . PRO A 1 124 ? 1.017 -11.634 -15.625 1.00 85.50 124 PRO A N 1
ATOM 1018 C CA . PRO A 1 124 ? 0.946 -10.455 -14.759 1.00 85.50 124 PRO A CA 1
ATOM 1019 C C . PRO A 1 124 ? -0.091 -10.572 -13.633 1.00 85.50 124 PRO A C 1
ATOM 1021 O O . PRO A 1 124 ? 0.120 -10.030 -12.553 1.00 85.50 124 PRO A O 1
ATOM 1024 N N . GLU A 1 125 ? -1.176 -11.312 -13.850 1.00 88.00 125 GLU A N 1
ATOM 1025 C CA . GLU A 1 125 ? -2.246 -11.529 -12.872 1.00 88.00 125 GLU A CA 1
ATOM 1026 C C . GLU A 1 125 ? -1.763 -12.354 -11.676 1.00 88.00 125 GLU A C 1
ATOM 1028 O O . GLU A 1 125 ? -2.034 -12.037 -10.517 1.00 88.00 125 GLU A O 1
ATOM 1033 N N . VAL A 1 126 ? -1.002 -13.406 -11.967 1.00 88.56 126 VAL A N 1
ATOM 1034 C CA . VAL A 1 126 ? -0.452 -14.317 -10.960 1.00 88.56 126 VAL A CA 1
ATOM 1035 C C . VAL A 1 126 ? 0.711 -13.652 -10.227 1.00 88.56 126 VAL A C 1
ATOM 1037 O O . VAL A 1 126 ? 0.802 -13.731 -9.003 1.00 88.56 126 VAL A O 1
ATOM 1040 N N . GLU A 1 127 ? 1.559 -12.926 -10.953 1.00 88.00 127 GLU A N 1
ATOM 1041 C CA . GLU A 1 127 ? 2.663 -12.172 -10.358 1.00 88.00 127 GLU A CA 1
ATOM 1042 C C . GLU A 1 127 ? 2.171 -11.070 -9.420 1.00 88.00 127 GLU A C 1
ATOM 1044 O O . GLU A 1 127 ? 2.709 -10.897 -8.327 1.00 88.00 127 GLU A O 1
ATOM 1049 N N . ALA A 1 128 ? 1.089 -10.376 -9.777 1.00 87.38 128 ALA A N 1
ATOM 1050 C CA . ALA A 1 128 ? 0.474 -9.393 -8.894 1.00 87.38 128 ALA A CA 1
ATOM 1051 C C . ALA A 1 128 ? -0.016 -10.012 -7.581 1.00 87.38 128 ALA A C 1
ATOM 1053 O O . ALA A 1 128 ? 0.125 -9.403 -6.517 1.00 87.38 128 ALA A O 1
ATOM 1054 N N . PHE A 1 129 ? -0.548 -11.235 -7.632 1.00 88.44 129 PHE A N 1
ATOM 1055 C CA . PHE A 1 129 ? -0.905 -11.968 -6.425 1.00 88.44 129 PHE A CA 1
ATOM 1056 C C . PHE A 1 129 ? 0.337 -12.315 -5.590 1.00 88.44 129 PHE A C 1
ATOM 1058 O O . PHE A 1 129 ? 0.335 -12.067 -4.385 1.00 88.44 129 PHE A O 1
ATOM 1065 N N . TYR A 1 130 ? 1.418 -12.800 -6.213 1.00 87.25 130 TYR A N 1
ATOM 1066 C CA . TYR A 1 130 ? 2.681 -13.096 -5.520 1.00 87.25 130 TYR A CA 1
ATOM 1067 C C . TYR A 1 130 ? 3.334 -11.860 -4.889 1.00 87.25 130 TYR A C 1
ATOM 1069 O O . TYR A 1 130 ? 3.873 -11.943 -3.783 1.00 87.25 130 TYR A O 1
ATOM 1077 N N . ILE A 1 131 ? 3.243 -10.700 -5.536 1.00 86.50 131 ILE A N 1
ATOM 1078 C CA . ILE A 1 131 ? 3.730 -9.423 -4.994 1.00 86.50 131 ILE A CA 1
ATOM 1079 C C . ILE A 1 131 ? 2.844 -8.948 -3.843 1.00 86.50 131 ILE A C 1
ATOM 1081 O O . ILE A 1 131 ? 3.353 -8.489 -2.822 1.00 86.50 131 ILE A O 1
ATOM 1085 N N . MET A 1 132 ? 1.520 -9.106 -3.957 1.00 86.06 132 MET A N 1
ATOM 1086 C CA . MET A 1 132 ? 0.586 -8.778 -2.875 1.00 86.06 132 MET A CA 1
ATOM 1087 C C . MET A 1 132 ? 0.914 -9.545 -1.586 1.00 86.06 132 MET A C 1
ATOM 1089 O O . MET A 1 132 ? 0.836 -8.973 -0.501 1.00 86.06 132 MET A O 1
ATOM 1093 N N . ILE A 1 133 ? 1.305 -10.818 -1.699 1.00 85.12 133 ILE A N 1
ATOM 1094 C CA . ILE A 1 133 ? 1.721 -11.648 -0.557 1.00 85.12 133 ILE A CA 1
ATOM 1095 C C . ILE A 1 133 ? 3.215 -11.524 -0.225 1.00 85.12 133 ILE A C 1
ATOM 1097 O O . ILE A 1 133 ? 3.718 -12.281 0.603 1.00 85.12 133 ILE A O 1
ATOM 1101 N N . THR A 1 134 ? 3.929 -10.572 -0.832 1.00 83.12 134 THR A N 1
ATOM 1102 C CA . THR A 1 134 ? 5.352 -10.272 -0.588 1.00 83.12 134 THR A CA 1
ATOM 1103 C C . THR A 1 134 ? 6.330 -11.410 -0.918 1.00 83.12 134 THR A C 1
ATOM 1105 O O . THR A 1 134 ? 7.431 -11.454 -0.377 1.00 83.12 134 THR A O 1
ATOM 1108 N N . VAL A 1 135 ? 5.950 -12.331 -1.812 1.00 83.94 135 VAL A N 1
ATOM 1109 C CA . VAL A 1 135 ? 6.813 -13.441 -2.265 1.00 83.94 135 VAL A CA 1
ATOM 1110 C C . VAL A 1 135 ? 7.746 -12.992 -3.386 1.00 83.94 135 VAL A C 1
ATOM 1112 O O . VAL A 1 135 ? 8.930 -13.320 -3.367 1.00 83.94 135 VAL A O 1
ATOM 1115 N N . HIS A 1 136 ? 7.228 -12.215 -4.339 1.00 83.75 136 HIS A N 1
ATOM 1116 C CA . HIS A 1 136 ? 8.004 -11.645 -5.440 1.00 83.75 136 HIS A CA 1
ATOM 1117 C C . HIS A 1 136 ? 8.140 -10.129 -5.295 1.00 83.75 136 HIS A C 1
ATOM 1119 O O . HIS A 1 136 ? 7.318 -9.464 -4.666 1.00 83.75 136 HIS A O 1
ATOM 1125 N N . SER A 1 137 ? 9.207 -9.588 -5.878 1.00 82.00 137 SER A N 1
ATOM 1126 C CA . SER A 1 137 ? 9.518 -8.157 -5.906 1.00 82.00 137 SER A CA 1
ATOM 1127 C C . SER A 1 137 ? 9.743 -7.673 -7.337 1.00 82.00 137 SER A C 1
ATOM 1129 O O . SER A 1 137 ? 10.357 -8.375 -8.147 1.00 82.00 137 SER A O 1
ATOM 1131 N N . THR A 1 138 ? 9.269 -6.457 -7.610 1.00 83.69 138 THR A N 1
ATOM 1132 C CA . THR A 1 138 ? 9.450 -5.718 -8.869 1.00 83.69 138 THR A CA 1
ATOM 1133 C C . THR A 1 138 ? 10.382 -4.529 -8.670 1.00 83.69 138 THR A C 1
ATOM 1135 O O . THR A 1 138 ? 10.454 -3.970 -7.575 1.00 83.69 138 THR A O 1
ATOM 1138 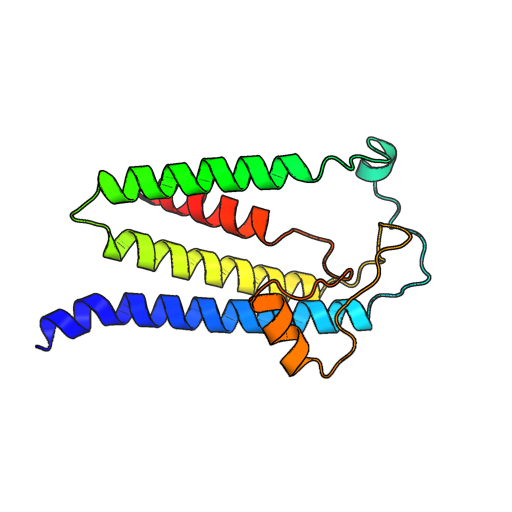N N . CYS A 1 139 ? 11.052 -4.108 -9.738 1.00 78.56 139 CYS A N 1
ATOM 1139 C CA . CYS A 1 139 ? 11.992 -2.988 -9.746 1.00 78.56 139 CYS A CA 1
ATOM 1140 C C . CYS A 1 139 ? 11.386 -1.701 -10.330 1.00 78.56 139 CYS A C 1
ATOM 1142 O O . CYS A 1 139 ? 11.930 -0.620 -10.118 1.00 78.56 139 CYS A O 1
ATOM 1144 N N . GLY A 1 140 ? 10.261 -1.804 -11.043 1.00 72.19 140 GLY A N 1
ATOM 1145 C CA . GLY A 1 140 ? 9.591 -0.679 -11.702 1.00 72.19 140 GLY A CA 1
ATOM 1146 C C . GLY A 1 140 ? 8.869 0.312 -10.786 1.00 72.19 140 GLY A C 1
ATOM 1147 O O . GLY A 1 140 ? 8.466 1.374 -11.252 1.00 72.19 140 GLY A O 1
ATOM 1148 N N . ASP A 1 141 ? 8.696 0.007 -9.497 1.00 74.12 141 ASP A N 1
ATOM 1149 C CA . ASP A 1 141 ? 8.057 0.918 -8.541 1.00 74.12 141 ASP A CA 1
ATOM 1150 C C . ASP A 1 141 ? 9.097 1.710 -7.749 1.00 74.12 141 ASP A C 1
ATOM 1152 O O . ASP A 1 141 ? 9.711 1.211 -6.803 1.00 74.12 141 ASP A O 1
ATOM 1156 N N . VAL A 1 142 ? 9.294 2.961 -8.156 1.00 71.31 142 VAL A N 1
ATOM 1157 C CA . VAL A 1 142 ? 10.404 3.796 -7.678 1.00 71.31 142 VAL A CA 1
ATOM 1158 C C . VAL A 1 142 ? 9.957 5.088 -6.989 1.00 71.31 142 VAL A C 1
ATOM 1160 O O . VAL A 1 142 ? 10.796 5.821 -6.475 1.00 71.31 142 VAL A O 1
ATOM 1163 N N . MET A 1 143 ? 8.651 5.387 -6.952 1.00 69.38 143 MET A N 1
ATOM 1164 C CA . MET A 1 143 ? 8.155 6.655 -6.398 1.00 69.38 143 MET A CA 1
ATOM 1165 C C . MET A 1 143 ? 8.018 6.625 -4.871 1.00 69.38 143 MET A C 1
ATOM 1167 O O . MET A 1 143 ? 8.505 7.515 -4.179 1.00 69.38 143 MET A O 1
ATOM 1171 N N . PHE A 1 144 ? 7.350 5.616 -4.314 1.00 69.31 144 PHE A N 1
ATOM 1172 C CA . PHE A 1 144 ? 7.238 5.440 -2.863 1.00 69.31 144 PHE A CA 1
ATOM 1173 C C . PHE A 1 144 ? 6.998 3.969 -2.535 1.00 69.31 1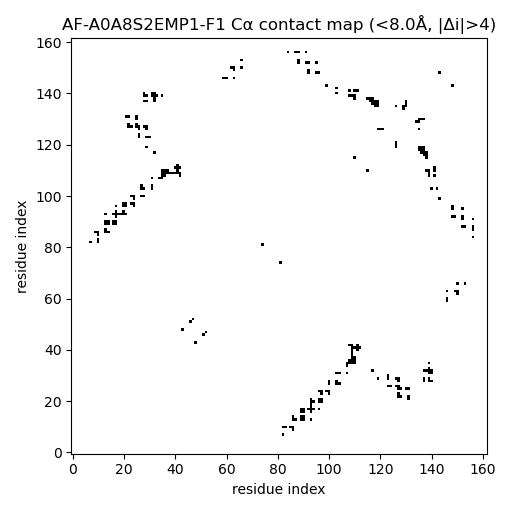44 PHE A C 1
ATOM 1175 O O . PHE A 1 144 ? 6.434 3.259 -3.348 1.00 69.31 144 PHE A O 1
ATOM 1182 N N . SER A 1 145 ? 7.394 3.462 -1.361 1.00 74.69 145 SER A N 1
ATOM 1183 C CA . SER A 1 145 ? 7.334 2.021 -1.026 1.00 74.69 145 SER A CA 1
ATOM 1184 C C . SER A 1 145 ? 6.093 1.635 -0.206 1.00 74.69 145 SER A C 1
ATOM 1186 O O . SER A 1 145 ? 5.434 2.490 0.381 1.00 74.69 145 SER A O 1
ATOM 1188 N N . GLY A 1 146 ? 5.720 0.351 -0.165 1.00 71.94 146 GLY A N 1
ATOM 1189 C CA . GLY A 1 146 ? 4.564 -0.096 0.635 1.00 71.94 146 GLY A CA 1
ATOM 1190 C C . GLY A 1 146 ? 4.723 0.183 2.141 1.00 71.94 146 GLY A C 1
ATOM 1191 O O . GLY A 1 146 ? 3.745 0.416 2.857 1.00 71.94 146 GLY A O 1
ATOM 1192 N N . HIS A 1 147 ? 5.973 0.246 2.611 1.00 75.44 147 HIS A N 1
ATOM 1193 C CA . HIS A 1 147 ? 6.330 0.591 3.987 1.00 75.44 147 HIS A CA 1
ATOM 1194 C C . HIS A 1 147 ? 5.928 2.028 4.343 1.00 75.44 147 HIS A C 1
ATOM 1196 O O . HIS A 1 147 ? 5.415 2.270 5.439 1.00 75.44 147 HIS A O 1
ATOM 1202 N N . THR A 1 148 ? 6.103 2.984 3.423 1.00 75.81 148 THR A N 1
ATOM 1203 C CA . THR A 1 148 ? 5.727 4.387 3.662 1.00 75.81 148 THR A CA 1
ATOM 1204 C C . THR A 1 148 ? 4.214 4.566 3.649 1.00 75.81 148 THR A C 1
ATOM 1206 O O . THR A 1 148 ? 3.682 5.246 4.523 1.00 75.81 148 THR A O 1
ATOM 1209 N N . VAL A 1 149 ? 3.504 3.882 2.746 1.00 79.19 149 VAL A N 1
ATOM 1210 C CA . VAL A 1 149 ? 2.028 3.853 2.709 1.00 79.19 149 VAL A CA 1
ATOM 1211 C C . VAL A 1 149 ? 1.455 3.342 4.028 1.00 79.19 149 VAL A C 1
ATOM 1213 O O . VAL A 1 149 ? 0.576 3.967 4.631 1.00 79.19 149 VAL A O 1
ATOM 1216 N N . THR A 1 150 ? 2.022 2.245 4.528 1.00 78.81 150 THR A N 1
ATOM 1217 C CA . THR A 1 150 ? 1.593 1.643 5.791 1.00 78.81 150 THR A CA 1
ATOM 1218 C C . THR A 1 150 ? 1.887 2.537 6.986 1.00 78.81 150 THR A C 1
ATOM 1220 O O . THR A 1 150 ? 1.042 2.698 7.863 1.00 78.81 150 THR A O 1
ATOM 1223 N N . SER A 1 151 ? 3.047 3.185 6.992 1.00 74.25 151 SER A N 1
ATOM 1224 C CA . SER A 1 151 ? 3.416 4.126 8.048 1.00 74.25 151 SER A CA 1
ATOM 1225 C C . SER A 1 151 ? 2.497 5.355 8.060 1.00 74.25 151 SER A C 1
ATOM 1227 O O . SER A 1 151 ? 2.006 5.760 9.113 1.00 74.25 151 SER A O 1
ATOM 1229 N N . MET A 1 152 ? 2.205 5.916 6.885 1.00 75.19 152 MET A N 1
ATOM 1230 C CA . MET A 1 152 ? 1.404 7.129 6.731 1.00 75.19 152 MET A CA 1
ATOM 1231 C C . MET A 1 152 ? -0.064 6.901 7.102 1.00 75.19 152 MET A C 1
ATOM 1233 O O . MET A 1 152 ? -0.638 7.687 7.851 1.00 75.19 152 MET A O 1
ATOM 1237 N N . SER A 1 153 ? -0.667 5.796 6.656 1.00 74.38 153 SER A N 1
ATOM 1238 C CA . SER A 1 153 ? -2.056 5.462 7.004 1.00 74.38 153 SER A CA 1
ATOM 1239 C C . SER A 1 153 ? -2.262 5.299 8.515 1.00 74.38 153 SER A C 1
ATOM 1241 O O . SER A 1 153 ? -3.297 5.698 9.054 1.00 74.38 153 SER A O 1
ATOM 1243 N N . LEU A 1 154 ? -1.254 4.769 9.213 1.00 71.81 154 LEU A N 1
ATOM 1244 C CA . LEU A 1 154 ? -1.263 4.601 10.662 1.00 71.81 154 LEU A CA 1
ATOM 1245 C C . LEU A 1 154 ? -1.129 5.934 11.396 1.00 71.81 154 LEU A C 1
ATOM 1247 O O . LEU A 1 154 ? -1.856 6.162 12.361 1.00 71.81 154 LEU A O 1
ATOM 1251 N N . ILE A 1 155 ? -0.282 6.846 10.920 1.00 71.56 155 ILE A N 1
ATOM 1252 C CA . ILE A 1 155 ? -0.173 8.201 11.480 1.00 71.56 155 ILE A CA 1
ATOM 1253 C C . ILE A 1 155 ? -1.467 8.992 11.250 1.00 71.56 155 ILE A C 1
ATOM 1255 O O . ILE A 1 155 ? -2.018 9.551 12.196 1.00 71.56 155 ILE A O 1
ATOM 1259 N N . PHE A 1 156 ? -2.008 8.991 10.030 1.00 68.44 156 PHE A N 1
ATOM 1260 C CA . PHE A 1 156 ? -3.252 9.701 9.715 1.00 68.44 156 PHE A CA 1
ATOM 1261 C C . PHE A 1 156 ? -4.447 9.169 10.503 1.00 68.44 156 PHE A C 1
ATOM 1263 O O . PHE A 1 156 ? -5.275 9.954 10.958 1.00 68.44 156 PHE A O 1
ATOM 1270 N N . SER A 1 157 ? -4.509 7.858 10.754 1.00 67.44 157 SER A N 1
ATOM 1271 C CA . SER A 1 157 ? -5.550 7.287 11.615 1.00 67.44 157 SER A CA 1
ATOM 1272 C C . SER A 1 157 ? -5.543 7.850 13.046 1.00 67.44 157 SER A C 1
ATOM 1274 O O . SER A 1 157 ? -6.588 7.830 13.691 1.00 67.44 157 SER A O 1
ATOM 1276 N N . ARG A 1 158 ? -4.414 8.412 13.518 1.00 63.81 158 ARG A N 1
ATOM 1277 C CA . ARG A 1 158 ? -4.289 9.062 14.836 1.00 63.81 158 ARG A CA 1
ATOM 1278 C C . ARG A 1 158 ? -4.724 10.525 14.850 1.00 63.81 158 ARG A C 1
ATOM 1280 O O . ARG A 1 158 ? -5.228 10.976 15.869 1.00 63.81 158 ARG A O 1
ATOM 1287 N N . LEU A 1 159 ? -4.514 11.269 13.761 1.00 58.34 159 LEU A N 1
ATOM 1288 C CA . LEU A 1 159 ? -4.823 12.707 13.706 1.00 58.34 159 LEU A CA 1
ATOM 1289 C C . LEU A 1 159 ? -6.333 12.989 13.728 1.00 58.34 159 LEU A C 1
ATOM 1291 O O . LEU A 1 159 ? -6.753 14.028 14.210 1.00 58.34 159 LEU A O 1
ATOM 1295 N N . PHE A 1 160 ? -7.156 12.047 13.265 1.00 53.09 160 PHE A N 1
ATOM 1296 C CA . PHE A 1 160 ? -8.620 12.168 13.270 1.00 53.09 160 PHE A CA 1
ATOM 1297 C C . PHE A 1 160 ? -9.288 11.648 14.562 1.00 53.09 160 PHE A C 1
ATOM 1299 O O . PHE A 1 160 ? -10.470 11.278 14.544 1.00 53.09 160 PHE A O 1
ATOM 1306 N N . GLU A 1 161 ? -8.529 11.543 15.658 1.00 55.84 161 GLU A N 1
ATOM 1307 C CA . GLU A 1 161 ? -9.039 11.221 17.003 1.00 55.84 161 GLU A CA 1
ATOM 1308 C C . GLU A 1 161 ? -9.087 12.430 17.959 1.00 55.84 161 GLU A C 1
ATOM 1310 O O . GLU A 1 161 ? -9.533 12.263 19.094 1.00 55.84 161 GLU A O 1
ATOM 1315 N N . THR A 1 162 ? -8.677 13.625 17.516 1.00 45.69 162 THR A N 1
ATOM 1316 C CA . THR A 1 162 ? -8.918 14.907 18.212 1.00 45.69 162 THR A CA 1
ATOM 1317 C C . THR A 1 162 ? -10.156 15.593 17.664 1.00 45.69 162 THR A C 1
ATOM 1319 O O . THR A 1 162 ? -10.951 16.102 18.479 1.00 45.69 162 THR A O 1
#

Radius of gyration: 18.31 Å; Cα contacts (8 Å, |Δi|>4): 158; chains: 1; bounding box: 54×32×46 Å

Secondary structure (DSSP, 8-state):
-HHHHHHHHHHHHHHHHHHHHHHHHHHHHHHHHHHS-TTSPPP--HHHHH-TT---THHHHHHHHHHHHHHHHHHHH-TTTHHHHHHHHHHHHHHHHHHHHHHHHH------STT------S-HHHHHHHHHTTSS--SS--S--HHHHHHHHHHHHHHTT-